Protein AF-D8UIS4-F1 (afdb_monomer_lite)

pLDDT: mean 77.44, std 13.66, range [37.28, 94.5]

Sequence (120 aa):
MPTLTARKEVEQTVGKSKVKKVELAGLPLRLKFWTVHMADSYPALAFVANRVLRMHATTCASERNWSLWGNLFHKAHNRLGQMRAMKLIFIRQNDSYAAKRNTLSDEEVVMQLLAGEEEE

Radius of gyration: 21.16 Å; chains: 1; bounding box: 50×32×55 Å

Structure (mmCIF, N/CA/C/O backbone):
data_AF-D8UIS4-F1
#
_entry.id   AF-D8UIS4-F1
#
loop_
_atom_site.group_PDB
_atom_site.id
_atom_site.type_symbol
_atom_site.label_atom_id
_atom_site.label_alt_id
_atom_site.label_comp_id
_atom_site.label_asym_id
_atom_site.label_entity_id
_atom_site.label_seq_id
_atom_site.pdbx_PDB_ins_code
_atom_site.Cartn_x
_atom_site.Cartn_y
_atom_site.Cartn_z
_atom_site.occupancy
_atom_site.B_iso_or_equiv
_atom_site.auth_seq_id
_atom_site.auth_comp_id
_atom_site.auth_asym_id
_atom_site.auth_atom_id
_atom_site.pdbx_PDB_model_num
ATOM 1 N N . MET A 1 1 ? 16.938 14.891 -8.057 1.00 39.44 1 MET A N 1
ATOM 2 C CA . MET A 1 1 ? 16.417 13.569 -8.472 1.00 39.44 1 MET A CA 1
ATOM 3 C C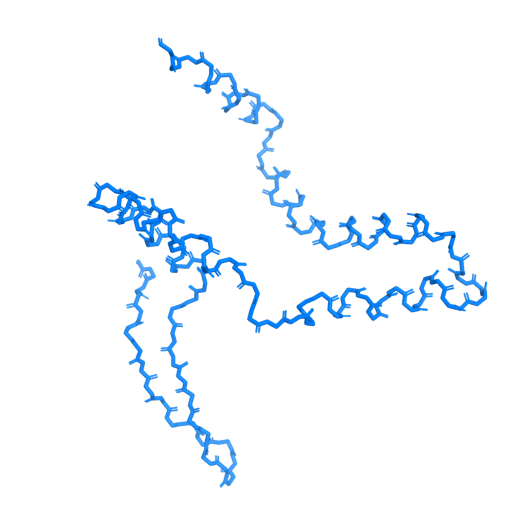 . MET A 1 1 ? 16.455 12.634 -7.270 1.00 39.44 1 MET A C 1
ATOM 5 O O . MET A 1 1 ? 17.537 12.496 -6.712 1.00 39.44 1 MET A O 1
ATOM 9 N N . PRO A 1 2 ? 15.337 12.040 -6.816 1.00 49.09 2 PRO A N 1
ATOM 10 C CA . PRO A 1 2 ? 15.393 11.015 -5.779 1.00 49.09 2 PRO A CA 1
ATOM 11 C C . PRO A 1 2 ? 16.151 9.805 -6.334 1.00 49.09 2 PRO A C 1
ATOM 13 O O . PRO A 1 2 ? 15.730 9.192 -7.313 1.00 49.09 2 PRO A O 1
ATOM 16 N N . THR A 1 3 ? 17.309 9.516 -5.756 1.00 56.31 3 THR A N 1
ATOM 17 C CA . THR A 1 3 ? 18.183 8.429 -6.185 1.00 56.31 3 THR A CA 1
ATOM 18 C C . THR A 1 3 ? 17.566 7.089 -5.794 1.00 56.31 3 THR A C 1
ATOM 20 O O . THR A 1 3 ? 17.156 6.877 -4.653 1.00 56.31 3 THR A O 1
ATOM 23 N N . LEU A 1 4 ? 17.470 6.168 -6.753 1.00 58.44 4 LEU A N 1
ATOM 24 C CA . LEU A 1 4 ? 17.166 4.770 -6.464 1.00 58.44 4 LEU A CA 1
ATOM 25 C C . LEU A 1 4 ? 18.394 4.184 -5.767 1.00 58.44 4 LEU A C 1
ATOM 27 O O . LEU A 1 4 ? 19.369 3.813 -6.415 1.00 58.44 4 LEU A O 1
ATOM 31 N N . THR A 1 5 ? 18.390 4.179 -4.437 1.00 61.88 5 THR A N 1
ATOM 32 C CA . THR A 1 5 ? 19.511 3.642 -3.666 1.00 61.88 5 THR A CA 1
ATOM 33 C C . THR A 1 5 ? 19.597 2.135 -3.890 1.00 61.88 5 THR A C 1
ATOM 35 O O . THR A 1 5 ? 18.616 1.415 -3.676 1.00 61.88 5 THR A O 1
ATOM 38 N N . ALA A 1 6 ? 20.766 1.655 -4.322 1.00 65.94 6 ALA A N 1
ATOM 39 C CA . ALA A 1 6 ? 21.072 0.230 -4.325 1.00 65.94 6 ALA A CA 1
ATOM 40 C C . ALA A 1 6 ? 20.901 -0.339 -2.907 1.00 65.94 6 ALA A C 1
ATOM 42 O O . ALA A 1 6 ? 21.100 0.379 -1.923 1.00 65.94 6 ALA A O 1
ATOM 43 N N . ARG A 1 7 ? 20.534 -1.624 -2.802 1.00 71.56 7 ARG A N 1
ATOM 44 C CA . ARG A 1 7 ? 20.414 -2.319 -1.514 1.00 71.56 7 ARG A CA 1
ATOM 45 C C . ARG A 1 7 ? 21.714 -2.127 -0.730 1.00 71.56 7 ARG A C 1
ATOM 47 O O . ARG A 1 7 ? 22.745 -2.665 -1.124 1.00 71.56 7 ARG A O 1
ATOM 54 N N . LYS A 1 8 ? 21.651 -1.394 0.381 1.00 75.00 8 LYS A N 1
ATOM 55 C CA . LYS A 1 8 ? 22.794 -1.182 1.274 1.00 75.00 8 LYS A CA 1
ATOM 56 C C . LYS A 1 8 ? 22.478 -1.774 2.636 1.00 75.00 8 LYS A C 1
ATOM 58 O O . LYS A 1 8 ? 21.446 -1.464 3.227 1.00 75.00 8 LYS A O 1
ATOM 63 N N . GLU A 1 9 ? 23.348 -2.650 3.118 1.00 74.44 9 GLU A N 1
ATOM 64 C CA . GLU A 1 9 ? 23.271 -3.146 4.489 1.00 74.44 9 GLU A CA 1
ATOM 65 C C . GLU A 1 9 ? 23.985 -2.143 5.389 1.00 74.44 9 GLU A C 1
ATOM 67 O O . GLU A 1 9 ? 25.175 -1.875 5.227 1.00 74.44 9 GLU A O 1
ATOM 72 N N . VAL A 1 10 ? 23.227 -1.529 6.290 1.00 77.25 10 VAL A N 1
ATOM 73 C CA . VAL A 1 10 ? 23.724 -0.546 7.246 1.00 77.25 10 VAL A CA 1
ATOM 74 C C . VAL A 1 10 ? 23.620 -1.160 8.632 1.00 77.25 10 VAL A C 1
ATOM 76 O O . VAL A 1 10 ? 22.541 -1.555 9.079 1.00 77.25 10 VAL A O 1
ATOM 79 N N . GLU A 1 11 ? 24.755 -1.258 9.315 1.00 75.44 11 GLU A N 1
ATOM 80 C CA . GLU A 1 11 ? 24.780 -1.605 10.730 1.00 75.44 11 GLU A CA 1
ATOM 81 C C . GLU A 1 11 ? 24.486 -0.344 11.537 1.00 75.44 11 GLU A C 1
ATOM 83 O O . GLU A 1 11 ? 25.255 0.617 11.513 1.00 75.44 11 GLU A O 1
ATOM 88 N N . GLN A 1 12 ? 23.353 -0.335 12.236 1.00 71.00 12 GLN A N 1
ATOM 89 C CA . GLN A 1 12 ? 22.998 0.743 13.146 1.00 71.00 12 GLN A CA 1
ATOM 90 C C . GLN A 1 12 ? 23.132 0.235 14.581 1.00 71.00 12 GLN A C 1
ATOM 92 O O . GLN A 1 12 ? 22.452 -0.706 15.000 1.00 71.00 12 GLN A O 1
ATOM 97 N N . THR A 1 13 ? 24.027 0.852 15.343 1.00 65.69 13 THR A N 1
ATOM 98 C CA . THR A 1 13 ? 24.153 0.635 16.784 1.00 65.69 13 THR A CA 1
ATOM 99 C C . THR A 1 13 ? 23.104 1.471 17.504 1.00 65.69 13 THR A C 1
ATOM 101 O O . THR A 1 13 ? 23.175 2.698 17.525 1.00 65.69 13 THR A O 1
ATOM 104 N N . VAL A 1 14 ? 22.114 0.805 18.102 1.00 69.94 14 VAL A N 1
ATOM 105 C CA . VAL A 1 14 ? 21.150 1.441 19.008 1.00 69.94 14 VAL A CA 1
ATOM 106 C C . VAL A 1 14 ? 21.446 0.920 20.412 1.00 69.94 14 VAL A C 1
ATOM 108 O O . VAL A 1 14 ? 21.122 -0.217 20.757 1.00 69.94 14 VAL A O 1
ATOM 111 N N . GLY A 1 15 ? 22.134 1.732 21.216 1.00 74.00 15 GLY A N 1
ATOM 112 C CA . GLY A 1 15 ? 22.606 1.324 22.542 1.00 74.00 15 GLY A CA 1
ATOM 113 C C . GLY A 1 15 ? 23.658 0.208 22.468 1.00 74.00 15 GLY A C 1
ATOM 114 O O . GLY A 1 15 ? 24.643 0.333 21.746 1.00 74.00 15 GLY A O 1
ATOM 115 N N . LYS A 1 16 ? 23.458 -0.891 23.214 1.00 67.81 16 LYS A N 1
ATOM 116 C CA . LYS A 1 16 ? 24.354 -2.071 23.216 1.00 67.81 16 LYS A CA 1
ATOM 117 C C . LYS A 1 16 ? 24.060 -3.078 22.090 1.00 67.81 16 LYS A C 1
ATOM 119 O O . LYS A 1 16 ? 24.801 -4.046 21.941 1.00 67.81 16 LYS A O 1
ATOM 124 N N . SER A 1 17 ? 23.000 -2.868 21.308 1.00 58.00 17 SER A N 1
ATOM 125 C CA . SER A 1 17 ? 22.541 -3.815 20.288 1.00 58.00 17 SER A CA 1
ATOM 126 C C . SER A 1 17 ? 22.937 -3.358 18.885 1.00 58.00 17 SER A C 1
ATOM 128 O O . SER A 1 17 ? 22.719 -2.204 18.507 1.00 58.00 17 SER A O 1
ATOM 130 N N . LYS A 1 18 ? 23.492 -4.279 18.090 1.00 67.38 18 LYS A N 1
ATOM 131 C CA . LYS A 1 18 ? 23.749 -4.075 16.658 1.00 67.38 18 LYS A CA 1
ATOM 132 C C . LYS A 1 18 ? 22.535 -4.541 15.863 1.00 67.38 18 LYS A C 1
ATOM 134 O O . LYS A 1 18 ? 22.214 -5.728 15.880 1.00 67.38 18 LYS A O 1
ATOM 139 N N . VAL A 1 19 ? 21.868 -3.625 15.167 1.00 72.56 19 VAL A N 1
ATOM 140 C CA . VAL A 1 19 ? 20.752 -3.953 14.272 1.00 72.56 19 VAL A CA 1
ATOM 141 C C . VAL A 1 19 ? 21.230 -3.801 12.833 1.00 72.56 19 VAL A C 1
ATOM 143 O O . VAL A 1 19 ? 21.697 -2.735 12.435 1.00 72.56 19 VAL A O 1
ATOM 146 N N . LYS A 1 20 ? 21.108 -4.870 12.041 1.00 72.62 20 LYS A N 1
ATOM 147 C CA . LYS A 1 20 ? 21.324 -4.806 10.593 1.00 72.62 20 LYS A CA 1
ATOM 148 C C . LYS A 1 20 ? 20.054 -4.284 9.938 1.00 72.62 20 LYS A C 1
ATOM 150 O O . LYS A 1 20 ? 19.004 -4.920 10.033 1.00 72.62 20 LYS A O 1
ATOM 155 N N . LYS A 1 21 ? 20.141 -3.131 9.285 1.00 72.75 21 LYS A N 1
ATOM 156 C CA . LYS A 1 21 ? 19.041 -2.548 8.519 1.00 72.75 21 LYS A CA 1
ATOM 157 C C . LYS A 1 21 ? 19.399 -2.565 7.042 1.00 72.75 21 LYS A C 1
ATOM 159 O O . LYS A 1 21 ? 20.527 -2.275 6.663 1.00 72.75 21 LYS A O 1
ATOM 164 N N . VAL A 1 22 ? 18.426 -2.901 6.204 1.00 75.38 22 VAL A N 1
ATOM 165 C CA . VAL A 1 22 ? 18.579 -2.816 4.754 1.00 75.38 22 VAL A CA 1
ATOM 166 C C . VAL A 1 22 ? 17.947 -1.513 4.284 1.00 75.38 22 VAL A C 1
ATOM 168 O O . VAL A 1 22 ? 16.751 -1.289 4.484 1.00 75.38 22 VAL A O 1
ATOM 171 N N . GLU A 1 23 ? 18.745 -0.650 3.666 1.00 76.75 23 GLU A N 1
ATOM 172 C CA . GLU A 1 23 ? 18.252 0.545 2.992 1.00 76.75 23 GLU A CA 1
ATOM 173 C C . GLU A 1 23 ? 17.801 0.177 1.577 1.00 76.75 23 GLU A C 1
ATOM 175 O O . GLU A 1 23 ? 18.561 -0.369 0.774 1.00 76.75 23 GLU A O 1
ATOM 180 N N . LEU A 1 24 ? 16.527 0.447 1.298 1.00 75.56 24 LEU A N 1
ATOM 181 C CA . LEU A 1 24 ? 15.866 0.202 0.021 1.00 75.56 24 LEU A CA 1
ATOM 182 C C . LEU A 1 24 ? 15.110 1.463 -0.385 1.00 75.56 24 LEU A C 1
ATOM 184 O O . LEU A 1 24 ? 14.560 2.167 0.466 1.00 75.56 24 LEU A O 1
ATOM 188 N N . ALA A 1 25 ? 15.023 1.712 -1.691 1.00 81.50 25 ALA A N 1
ATOM 189 C CA . ALA A 1 25 ? 14.185 2.779 -2.214 1.00 81.50 25 ALA A CA 1
ATOM 190 C C . ALA A 1 25 ? 12.726 2.611 -1.745 1.00 81.50 25 ALA A C 1
ATOM 192 O O . ALA A 1 25 ? 12.155 1.511 -1.761 1.00 81.50 25 ALA A O 1
ATOM 193 N N . GLY A 1 26 ? 12.103 3.720 -1.343 1.00 83.62 26 GLY A N 1
ATOM 194 C CA . GLY A 1 26 ? 10.705 3.735 -0.919 1.00 83.62 26 GLY A CA 1
ATOM 195 C C . GLY A 1 26 ? 9.772 3.164 -1.992 1.00 83.62 26 GLY A C 1
ATOM 196 O O . GLY A 1 26 ? 10.058 3.234 -3.189 1.00 83.62 26 GLY A O 1
ATOM 197 N N . LEU A 1 27 ? 8.636 2.600 -1.569 1.00 86.19 27 LEU A N 1
ATOM 198 C CA . LEU A 1 27 ? 7.643 2.030 -2.487 1.00 86.19 27 LEU A CA 1
ATOM 199 C C . LEU A 1 27 ? 7.218 3.003 -3.613 1.00 86.19 27 LEU A C 1
ATOM 201 O O . LEU A 1 27 ? 7.198 2.563 -4.762 1.00 86.19 27 LEU A O 1
ATOM 205 N N . PRO A 1 28 ? 6.965 4.307 -3.359 1.00 86.69 28 PRO A N 1
ATOM 206 C CA . PRO A 1 28 ? 6.580 5.242 -4.420 1.00 86.69 28 PRO A CA 1
ATOM 207 C C . PRO A 1 28 ? 7.640 5.387 -5.517 1.00 86.69 28 PRO A C 1
ATOM 209 O O . PRO A 1 28 ? 7.304 5.450 -6.695 1.00 86.69 28 PRO A O 1
ATOM 212 N N . LEU A 1 29 ? 8.924 5.390 -5.146 1.00 87.25 29 LEU A N 1
ATOM 213 C CA . LEU A 1 29 ? 10.031 5.511 -6.098 1.00 87.25 29 LEU A CA 1
ATOM 214 C C . LEU A 1 29 ? 10.191 4.245 -6.937 1.00 87.25 29 LEU A C 1
ATOM 216 O O . LEU A 1 29 ? 10.409 4.333 -8.142 1.00 87.25 29 LEU A O 1
ATOM 220 N N . ARG A 1 30 ? 10.028 3.070 -6.319 1.00 88.38 30 ARG A N 1
ATOM 221 C CA . ARG A 1 30 ? 10.063 1.788 -7.034 1.00 88.38 30 ARG A CA 1
ATOM 222 C C . ARG A 1 30 ? 8.900 1.655 -8.013 1.00 88.38 30 ARG A C 1
ATOM 224 O O . ARG A 1 30 ? 9.111 1.231 -9.142 1.00 88.38 30 ARG A O 1
ATOM 231 N N . LEU A 1 31 ? 7.696 2.065 -7.614 1.00 89.88 31 LEU A N 1
ATOM 232 C CA . LEU A 1 31 ? 6.546 2.105 -8.518 1.00 89.88 31 LEU A CA 1
ATOM 233 C C . LEU A 1 31 ? 6.771 3.093 -9.668 1.00 89.88 31 LEU A C 1
ATOM 235 O O . LEU A 1 31 ? 6.523 2.741 -10.818 1.00 89.88 31 LEU A O 1
ATOM 239 N N . LYS A 1 32 ? 7.295 4.293 -9.381 1.00 89.06 32 LYS A N 1
ATOM 240 C CA . LYS A 1 32 ? 7.633 5.285 -10.413 1.00 89.06 32 LYS A CA 1
ATOM 241 C C . LYS A 1 32 ? 8.664 4.748 -11.406 1.00 89.06 32 LYS A C 1
ATOM 243 O O . LYS A 1 32 ? 8.514 4.944 -12.600 1.00 89.06 32 LYS A O 1
ATOM 248 N N . PHE A 1 33 ? 9.676 4.029 -10.933 1.00 88.94 33 PHE A N 1
ATOM 249 C CA . PHE A 1 33 ? 10.679 3.420 -11.802 1.00 88.94 33 PHE A CA 1
ATOM 250 C C . PHE A 1 33 ? 10.070 2.438 -12.806 1.00 88.94 33 PHE A C 1
ATOM 252 O O . PHE A 1 33 ? 10.305 2.564 -14.004 1.00 88.94 33 PHE A O 1
ATOM 259 N N . TRP A 1 34 ? 9.237 1.508 -12.336 1.00 90.38 34 TRP A N 1
ATOM 260 C CA . TRP A 1 34 ? 8.607 0.530 -13.224 1.00 90.38 34 TRP A CA 1
ATOM 261 C C . TRP A 1 34 ? 7.596 1.152 -14.185 1.00 90.38 34 TRP A C 1
ATOM 263 O O . TRP A 1 34 ? 7.485 0.701 -15.316 1.00 90.38 34 TRP A O 1
ATOM 273 N N . THR A 1 35 ? 6.885 2.190 -13.746 1.00 87.00 35 THR A N 1
ATOM 274 C CA . THR A 1 35 ? 5.856 2.855 -14.560 1.00 87.00 35 THR A CA 1
ATOM 275 C C . THR A 1 35 ? 6.416 3.857 -15.561 1.00 87.00 35 THR A C 1
ATOM 277 O O . THR A 1 35 ? 5.858 3.974 -16.640 1.00 87.00 35 THR A O 1
ATOM 280 N N . VAL A 1 36 ? 7.495 4.570 -15.228 1.00 86.62 36 VAL A N 1
ATOM 281 C CA . VAL A 1 36 ? 8.027 5.664 -16.060 1.00 86.62 36 VAL A CA 1
ATOM 282 C C . VAL A 1 36 ? 9.273 5.251 -16.837 1.00 86.62 36 VAL A C 1
ATOM 284 O O . VAL A 1 36 ? 9.462 5.698 -17.956 1.00 86.62 36 VAL A O 1
ATOM 287 N N . HIS A 1 37 ? 10.151 4.431 -16.254 1.00 85.38 37 HIS A N 1
ATOM 288 C CA . HIS A 1 37 ? 11.461 4.145 -16.854 1.00 85.38 37 HIS A CA 1
ATOM 289 C C . HIS A 1 37 ? 11.558 2.767 -17.508 1.00 85.38 37 HIS A C 1
ATOM 291 O O . HIS A 1 37 ? 12.403 2.576 -18.372 1.00 85.38 37 HIS A O 1
ATOM 297 N N . MET A 1 38 ? 10.734 1.803 -17.089 1.00 88.31 38 MET A N 1
ATOM 298 C CA . MET A 1 38 ? 10.796 0.419 -17.586 1.00 88.31 38 MET A CA 1
ATOM 299 C C . MET A 1 38 ? 9.562 -0.005 -18.382 1.00 88.31 38 MET A C 1
ATOM 301 O O . MET A 1 38 ? 9.560 -1.104 -18.931 1.00 88.31 38 MET A O 1
ATOM 305 N N . ALA A 1 39 ? 8.531 0.841 -18.457 1.00 88.50 39 ALA A N 1
ATOM 306 C CA . ALA A 1 39 ? 7.308 0.537 -19.194 1.00 88.50 39 ALA A CA 1
ATOM 307 C C . ALA A 1 39 ? 7.576 0.370 -20.697 1.00 88.50 39 ALA A C 1
ATOM 309 O O . ALA A 1 39 ? 7.117 -0.611 -21.276 1.00 88.50 39 ALA A O 1
ATOM 310 N N . ASP A 1 40 ? 8.393 1.249 -21.282 1.00 89.56 40 ASP A N 1
ATOM 311 C CA . ASP A 1 40 ? 8.679 1.239 -22.723 1.00 89.56 40 ASP A CA 1
ATOM 312 C C . ASP A 1 40 ? 9.556 0.051 -23.131 1.00 89.56 40 ASP A C 1
ATOM 314 O O . ASP A 1 40 ? 9.336 -0.582 -24.159 1.00 89.56 40 ASP A O 1
ATOM 318 N N . SER A 1 41 ? 10.557 -0.282 -22.310 1.00 93.44 41 SER A N 1
ATOM 319 C CA . SER A 1 41 ? 11.477 -1.388 -22.600 1.00 93.44 41 SER A CA 1
ATOM 320 C C . SER A 1 41 ? 10.887 -2.758 -22.258 1.00 93.44 41 SER A C 1
ATOM 322 O O . SER A 1 41 ? 11.180 -3.740 -22.936 1.00 93.44 41 SER A O 1
ATOM 324 N N . TYR A 1 42 ? 10.077 -2.848 -21.197 1.00 93.00 42 TYR A N 1
ATOM 325 C CA . TYR A 1 42 ? 9.560 -4.115 -20.676 1.00 93.00 42 TYR A CA 1
ATOM 326 C C . TYR A 1 42 ? 8.096 -3.994 -20.223 1.00 93.00 42 TYR A C 1
ATOM 328 O O . TYR A 1 42 ? 7.808 -4.100 -19.026 1.00 93.00 42 TYR A O 1
ATOM 336 N N . PRO A 1 43 ? 7.135 -3.852 -21.151 1.00 91.06 43 PRO A N 1
ATOM 337 C CA . PRO A 1 43 ? 5.738 -3.572 -20.808 1.00 91.06 43 PRO A CA 1
ATOM 338 C C . PRO A 1 43 ? 5.089 -4.682 -19.966 1.00 91.06 43 PRO A C 1
ATOM 340 O O . PRO A 1 43 ? 4.469 -4.416 -18.933 1.00 91.06 43 PRO A O 1
ATOM 343 N N . ALA A 1 44 ? 5.297 -5.951 -20.337 1.00 93.12 44 ALA A N 1
ATOM 344 C CA . ALA A 1 44 ? 4.753 -7.091 -19.596 1.00 93.12 44 ALA A CA 1
ATOM 345 C C . ALA A 1 44 ? 5.333 -7.198 -18.171 1.00 93.12 44 ALA A C 1
ATOM 347 O O . ALA A 1 44 ? 4.609 -7.473 -17.210 1.00 93.12 44 ALA A O 1
ATOM 348 N N . LEU A 1 45 ? 6.635 -6.935 -18.013 1.00 93.06 45 LEU A N 1
ATOM 349 C CA . LEU A 1 45 ? 7.306 -6.984 -16.713 1.00 93.06 45 LEU A CA 1
ATOM 350 C C . LEU A 1 45 ? 6.971 -5.764 -15.850 1.00 93.06 45 LEU A C 1
ATOM 352 O O . LEU A 1 45 ? 6.861 -5.896 -14.633 1.00 93.06 45 LEU A O 1
ATOM 356 N N . ALA A 1 46 ? 6.767 -4.594 -16.449 1.00 90.56 46 ALA A N 1
ATOM 357 C CA . ALA A 1 46 ? 6.322 -3.401 -15.740 1.00 90.56 46 ALA A CA 1
ATOM 358 C C . ALA A 1 46 ? 4.916 -3.598 -15.151 1.00 90.56 46 ALA A C 1
ATOM 360 O O . ALA A 1 46 ? 4.686 -3.279 -13.979 1.00 90.56 46 ALA A O 1
ATOM 361 N N . PHE A 1 47 ? 4.000 -4.203 -15.914 1.00 90.50 47 PHE A N 1
ATOM 362 C CA . PHE A 1 47 ? 2.673 -4.597 -15.429 1.00 90.50 47 PHE A CA 1
ATOM 363 C C . PHE A 1 47 ? 2.763 -5.605 -14.268 1.00 90.50 47 PHE A C 1
ATOM 365 O O . PHE A 1 47 ? 2.215 -5.369 -13.184 1.00 90.50 47 PHE A O 1
ATOM 372 N N . VAL A 1 48 ? 3.555 -6.660 -14.498 1.00 94.50 48 VAL A N 1
ATOM 373 C CA . VAL A 1 48 ? 4.271 -7.493 -13.518 1.00 94.50 48 VAL A CA 1
ATOM 374 C C . VAL A 1 48 ? 4.498 -6.847 -12.144 1.00 94.50 48 VAL A C 1
ATOM 376 O O . VAL A 1 48 ? 3.802 -7.032 -11.137 1.00 94.50 48 VAL A O 1
ATOM 379 N N . ALA A 1 49 ? 5.542 -6.028 -12.154 1.00 91.88 49 ALA A N 1
ATOM 380 C CA . ALA A 1 49 ? 6.140 -5.383 -11.010 1.00 91.88 49 ALA A CA 1
ATOM 381 C C . ALA A 1 49 ? 5.174 -4.431 -10.306 1.00 91.88 49 ALA A C 1
ATOM 383 O O . ALA A 1 49 ? 5.159 -4.390 -9.076 1.00 91.88 49 ALA A O 1
ATOM 384 N N . ASN A 1 50 ? 4.338 -3.699 -11.045 1.00 91.06 50 ASN A N 1
ATOM 385 C CA . ASN A 1 50 ? 3.377 -2.770 -10.451 1.00 91.06 50 ASN A CA 1
ATOM 386 C C . ASN A 1 50 ? 2.366 -3.505 -9.554 1.00 91.06 50 ASN A C 1
ATOM 388 O O . ASN A 1 50 ? 2.089 -3.059 -8.438 1.00 91.06 50 ASN A O 1
ATOM 392 N N . ARG A 1 51 ? 1.880 -4.677 -9.984 1.00 92.12 51 ARG A N 1
ATOM 393 C CA . ARG A 1 51 ? 0.988 -5.515 -9.166 1.00 92.12 51 ARG A CA 1
ATOM 394 C C . ARG A 1 51 ? 1.700 -6.079 -7.944 1.00 92.12 51 ARG A C 1
ATOM 396 O O . ARG A 1 51 ? 1.218 -5.900 -6.829 1.00 92.12 51 ARG A O 1
ATOM 403 N N . VAL A 1 52 ? 2.857 -6.710 -8.143 1.00 93.56 52 VAL A N 1
ATOM 404 C CA . VAL A 1 52 ? 3.608 -7.360 -7.055 1.00 93.56 52 VAL A CA 1
ATOM 405 C C . VAL A 1 52 ? 4.028 -6.352 -5.985 1.00 93.56 52 VAL A C 1
ATOM 407 O O . VAL A 1 52 ? 3.879 -6.617 -4.797 1.00 93.56 52 VAL A O 1
ATOM 410 N N . LEU A 1 53 ? 4.494 -5.165 -6.380 1.00 91.12 53 LEU A N 1
ATOM 411 C CA . LEU A 1 53 ? 4.921 -4.130 -5.435 1.00 91.12 53 LEU A CA 1
ATOM 412 C C . LEU A 1 53 ? 3.764 -3.542 -4.616 1.00 91.12 53 LEU A C 1
ATOM 414 O O . LEU A 1 53 ? 3.999 -3.046 -3.515 1.00 91.12 53 LEU A O 1
ATOM 418 N N . ARG A 1 54 ? 2.532 -3.577 -5.134 1.00 90.62 54 ARG A N 1
ATOM 419 C CA . ARG A 1 54 ? 1.332 -3.113 -4.418 1.00 90.62 54 ARG A CA 1
ATOM 420 C C . ARG A 1 54 ? 0.731 -4.173 -3.501 1.00 90.62 54 ARG A C 1
ATOM 422 O O . ARG A 1 54 ? -0.061 -3.818 -2.631 1.00 90.62 54 ARG A O 1
ATOM 429 N N . MET A 1 55 ? 1.079 -5.446 -3.680 1.00 91.06 55 MET A N 1
ATOM 430 C CA . MET A 1 55 ? 0.596 -6.510 -2.807 1.00 91.06 55 MET A CA 1
ATOM 431 C C . MET A 1 55 ? 1.158 -6.353 -1.393 1.00 91.06 55 MET A C 1
ATOM 433 O O . MET A 1 55 ? 2.330 -6.040 -1.181 1.00 91.06 55 MET A O 1
ATOM 437 N N . HIS A 1 56 ? 0.305 -6.592 -0.403 1.00 89.94 56 HIS A N 1
ATOM 438 C CA . HIS A 1 56 ? 0.726 -6.620 0.988 1.00 89.94 56 HIS A CA 1
ATOM 439 C C . HIS A 1 56 ? 1.476 -7.919 1.290 1.00 89.94 56 HIS A C 1
ATOM 441 O O . HIS A 1 56 ? 1.020 -9.002 0.943 1.00 89.94 56 HIS A O 1
ATOM 447 N N . ALA A 1 57 ? 2.597 -7.813 2.004 1.00 89.38 57 ALA A N 1
ATOM 448 C CA . ALA A 1 57 ? 3.373 -8.974 2.449 1.00 89.38 57 ALA A CA 1
ATOM 449 C C . ALA A 1 57 ? 2.762 -9.694 3.670 1.00 89.38 57 ALA A C 1
ATOM 451 O O . ALA A 1 57 ? 3.277 -10.719 4.102 1.00 89.38 57 ALA A O 1
ATOM 452 N N . THR A 1 58 ? 1.698 -9.143 4.261 1.00 89.88 58 THR A N 1
ATOM 453 C CA . THR A 1 58 ? 1.043 -9.670 5.464 1.00 89.88 58 THR A CA 1
ATOM 454 C C . THR A 1 58 ? -0.471 -9.652 5.304 1.00 89.88 58 THR A C 1
ATOM 456 O O . THR A 1 58 ? -1.037 -8.720 4.727 1.00 89.88 58 THR A O 1
ATOM 459 N N . THR A 1 59 ? -1.130 -10.664 5.862 1.00 87.31 59 THR A N 1
ATOM 460 C CA . THR A 1 59 ? -2.592 -10.757 5.961 1.00 87.31 59 THR A CA 1
ATOM 461 C C . THR A 1 59 ? -3.172 -9.701 6.909 1.00 87.31 59 THR A C 1
ATOM 463 O O . THR A 1 59 ? -4.317 -9.286 6.746 1.00 87.31 59 THR A O 1
ATOM 466 N N . CYS A 1 60 ? -2.368 -9.184 7.842 1.00 88.00 60 CYS A N 1
ATOM 467 C CA . CYS A 1 60 ? -2.773 -8.193 8.842 1.00 88.00 60 CYS A CA 1
ATOM 468 C C . CYS A 1 60 ? -2.552 -6.735 8.396 1.00 88.00 60 CYS A C 1
ATOM 470 O O . CYS A 1 60 ? -2.543 -5.823 9.219 1.00 88.00 60 CYS A O 1
ATOM 472 N N . ALA A 1 61 ? -2.396 -6.459 7.096 1.00 85.50 61 ALA A N 1
ATOM 473 C CA . ALA A 1 61 ? -2.120 -5.100 6.612 1.00 85.50 61 ALA A CA 1
ATOM 474 C C . ALA A 1 61 ? -3.200 -4.070 7.005 1.00 85.50 61 ALA A C 1
ATOM 476 O O . ALA A 1 61 ? -2.904 -2.891 7.188 1.00 85.50 61 ALA A O 1
ATOM 477 N N . SER A 1 62 ? -4.449 -4.520 7.166 1.00 84.88 62 SER A N 1
ATOM 478 C CA . SER A 1 62 ? -5.584 -3.688 7.597 1.00 84.88 62 SER A CA 1
ATOM 479 C C . SER A 1 62 ? -5.907 -3.798 9.090 1.00 84.88 62 SER A C 1
ATOM 481 O O . SER A 1 62 ? -6.901 -3.227 9.535 1.00 84.88 62 SER A O 1
ATOM 483 N N . GLU A 1 63 ? -5.094 -4.496 9.887 1.00 87.88 63 GLU A N 1
ATOM 484 C CA . GLU A 1 63 ? -5.352 -4.713 11.319 1.00 87.88 63 GLU A CA 1
ATOM 485 C C . GLU A 1 63 ? -5.523 -3.393 12.075 1.00 87.88 63 GLU A C 1
ATOM 487 O O . GLU A 1 63 ? -6.438 -3.248 12.880 1.00 87.88 63 GLU A O 1
ATOM 492 N N . ARG A 1 64 ? -4.717 -2.375 11.749 1.00 84.38 64 ARG A N 1
ATOM 493 C CA . ARG A 1 64 ? -4.828 -1.054 12.383 1.00 84.38 64 ARG A CA 1
ATOM 494 C C . ARG A 1 64 ? -6.188 -0.396 12.127 1.00 84.38 64 ARG A C 1
ATOM 496 O O . ARG A 1 64 ? -6.690 0.303 13.000 1.00 84.38 64 ARG A O 1
ATOM 503 N N . ASN A 1 65 ? -6.811 -0.653 10.976 1.00 85.19 65 ASN A N 1
ATOM 504 C CA . ASN A 1 65 ? -8.155 -0.161 10.663 1.00 85.19 65 ASN A CA 1
ATOM 505 C C . ASN A 1 65 ? -9.229 -0.949 11.410 1.00 85.19 65 ASN A C 1
ATOM 507 O O . ASN A 1 65 ? -10.154 -0.355 11.965 1.00 85.19 65 ASN A O 1
ATOM 511 N N . TRP A 1 66 ? -9.073 -2.270 11.488 1.00 83.50 66 TRP A N 1
ATOM 512 C CA . TRP A 1 66 ? -9.984 -3.143 12.226 1.00 83.50 66 TRP A CA 1
ATOM 513 C C . TRP A 1 66 ? -9.899 -2.961 13.743 1.00 83.50 66 TRP A C 1
ATOM 515 O O . TRP A 1 66 ? -10.911 -3.058 14.428 1.00 83.50 66 TRP A O 1
ATOM 525 N N . SER A 1 67 ? -8.741 -2.586 14.282 1.00 84.94 67 SER A N 1
ATOM 526 C CA . SER A 1 67 ? -8.591 -2.241 15.699 1.00 84.94 67 SER A CA 1
ATOM 527 C C . SER A 1 67 ? -9.503 -1.070 16.099 1.00 84.94 67 SER A C 1
ATOM 529 O O . SER A 1 67 ? -10.151 -1.103 17.146 1.00 84.94 67 SER A O 1
ATOM 531 N N . LEU A 1 68 ? -9.663 -0.068 15.224 1.00 81.25 68 LEU A N 1
ATOM 532 C CA . LEU A 1 68 ? -10.605 1.033 15.453 1.00 81.25 68 LEU A CA 1
ATOM 533 C C . LEU A 1 68 ? -12.074 0.610 15.364 1.00 81.25 68 LEU A C 1
ATOM 535 O O . LEU A 1 68 ? -12.912 1.211 16.041 1.00 81.25 68 LEU A O 1
ATOM 539 N N . TRP A 1 69 ? -12.393 -0.428 14.587 1.00 81.94 69 TRP A N 1
ATOM 540 C CA . TRP A 1 69 ? -13.747 -0.985 14.528 1.00 81.94 69 TRP A CA 1
ATOM 541 C C . TRP A 1 69 ? -14.242 -1.437 15.902 1.00 81.94 69 TRP A C 1
ATOM 543 O O . TRP A 1 69 ? -15.403 -1.204 16.241 1.00 81.94 69 TRP A O 1
ATOM 553 N N . GLY A 1 70 ? -13.353 -1.993 16.733 1.00 81.62 70 GLY A N 1
ATOM 554 C CA . GLY A 1 70 ? -13.687 -2.417 18.095 1.00 81.62 70 GLY A CA 1
ATOM 555 C C . GLY A 1 70 ? -14.313 -1.299 18.939 1.00 81.62 70 GLY A C 1
ATOM 556 O O . GLY A 1 70 ? -15.241 -1.549 19.707 1.00 81.62 70 GLY A O 1
ATOM 557 N N . ASN A 1 71 ? -13.898 -0.044 18.736 1.00 80.94 71 ASN A N 1
ATOM 558 C CA . ASN A 1 71 ? -14.468 1.105 19.446 1.00 80.94 71 ASN A CA 1
ATOM 559 C C . ASN A 1 71 ? -15.865 1.516 18.947 1.00 80.94 71 ASN A C 1
ATOM 561 O O . ASN A 1 71 ? -16.636 2.063 19.735 1.00 80.94 71 ASN A O 1
ATOM 565 N N . LEU A 1 72 ? -16.174 1.274 17.669 1.00 81.06 72 LEU A N 1
ATOM 566 C CA . LEU A 1 72 ? -17.412 1.696 16.994 1.00 81.06 72 LEU A CA 1
ATOM 567 C C . LEU A 1 72 ? -18.507 0.624 17.019 1.00 81.06 72 LEU A C 1
ATOM 569 O O . LEU A 1 72 ? -19.682 0.939 16.866 1.00 81.06 72 LEU A O 1
ATOM 573 N N . PHE A 1 73 ? -18.135 -0.647 17.159 1.00 77.81 73 PHE A N 1
ATOM 574 C CA . PHE A 1 73 ? -19.086 -1.755 17.090 1.00 77.81 73 PHE A CA 1
ATOM 575 C C . PHE A 1 73 ? -19.275 -2.471 18.428 1.00 77.81 73 PHE A C 1
ATOM 577 O O . PHE A 1 73 ? -20.390 -2.866 18.758 1.00 77.81 73 PHE A O 1
ATOM 584 N N . HIS A 1 74 ? -18.217 -2.633 19.229 1.00 77.50 74 HIS A N 1
ATOM 585 C CA . HIS A 1 74 ? -18.304 -3.477 20.421 1.00 77.50 74 HIS A CA 1
ATOM 586 C C . HIS A 1 74 ? -18.851 -2.737 21.655 1.00 77.50 74 HIS A C 1
ATOM 588 O O . HIS A 1 74 ? -19.575 -3.326 22.460 1.00 77.50 74 HIS A O 1
ATOM 594 N N . LYS A 1 75 ? -18.526 -1.448 21.822 1.00 84.44 75 LYS A N 1
ATOM 595 C CA . LYS A 1 75 ? -18.922 -0.658 23.002 1.00 84.44 75 LYS A CA 1
ATOM 596 C C . LYS A 1 75 ? -20.389 -0.239 22.922 1.00 84.44 75 LYS A C 1
ATOM 598 O O . LYS A 1 75 ? -20.758 0.472 21.996 1.00 84.44 75 LYS A O 1
ATOM 603 N N . ALA A 1 76 ? -21.197 -0.593 23.926 1.00 79.31 76 ALA A N 1
ATOM 604 C CA . ALA A 1 76 ? -22.647 -0.356 23.939 1.00 79.31 76 ALA A CA 1
ATOM 605 C C . ALA A 1 76 ? -23.050 1.108 23.670 1.00 79.31 76 ALA A C 1
ATOM 607 O O . ALA A 1 76 ? -23.941 1.347 22.863 1.00 79.31 76 ALA A O 1
ATOM 608 N N . HIS A 1 77 ? -22.350 2.076 24.273 1.00 82.81 77 HIS A N 1
ATOM 609 C CA . HIS A 1 77 ? -22.628 3.510 24.099 1.00 82.81 77 HIS A CA 1
ATOM 610 C C . HIS A 1 77 ? -22.309 4.034 22.686 1.00 82.81 77 HIS A C 1
ATOM 612 O O . HIS A 1 77 ? -22.914 4.992 22.220 1.00 82.81 77 HIS A O 1
ATOM 618 N N . ASN A 1 78 ? -21.372 3.392 21.985 1.00 80.94 78 ASN A N 1
ATOM 619 C CA . ASN A 1 78 ? -20.888 3.836 20.675 1.00 80.94 78 ASN A CA 1
ATOM 620 C C . ASN A 1 78 ? -21.293 2.876 19.549 1.00 80.94 78 ASN A C 1
ATOM 622 O O . ASN A 1 78 ? -20.811 3.027 18.428 1.00 80.94 78 ASN A O 1
ATOM 626 N N . ARG A 1 79 ? -22.134 1.874 19.846 1.00 84.69 79 ARG A N 1
ATOM 627 C CA . ARG A 1 79 ? -22.440 0.758 18.951 1.00 84.69 79 ARG A CA 1
ATOM 628 C C . ARG A 1 79 ? -23.242 1.239 17.751 1.00 84.69 79 ARG A C 1
ATOM 630 O O . ARG A 1 79 ? -24.455 1.425 17.815 1.00 84.69 79 ARG A O 1
ATOM 637 N N . LEU A 1 80 ? -22.551 1.378 16.633 1.00 85.69 80 LEU A N 1
ATOM 638 C CA . LEU A 1 80 ? -23.148 1.619 15.330 1.00 85.69 80 LEU A CA 1
ATOM 639 C C . LEU A 1 80 ? -23.559 0.289 14.692 1.00 85.69 80 LEU A C 1
ATOM 641 O O . LEU A 1 80 ? -22.928 -0.747 14.904 1.00 85.69 80 LEU A O 1
ATOM 645 N N . GLY A 1 81 ? -24.601 0.321 13.858 1.00 86.88 81 GLY A N 1
ATOM 646 C CA . GLY A 1 81 ? -24.957 -0.828 13.027 1.00 86.88 81 GLY A CA 1
ATOM 647 C C . GLY A 1 81 ? -23.777 -1.253 12.143 1.00 86.88 81 GLY A C 1
ATOM 648 O O . GLY A 1 81 ? -23.049 -0.401 11.626 1.00 86.88 81 GLY A O 1
ATOM 649 N N . GLN A 1 82 ? -23.601 -2.563 11.953 1.00 87.56 82 GLN A N 1
ATOM 650 C CA . GLN A 1 82 ? -22.442 -3.164 11.273 1.00 87.56 82 GLN A CA 1
ATOM 651 C C . GLN A 1 82 ? -22.116 -2.487 9.934 1.00 87.56 82 GLN A C 1
ATOM 653 O O . GLN A 1 82 ? -20.982 -2.070 9.703 1.00 87.56 82 GLN A O 1
ATOM 658 N N . MET A 1 83 ? -23.131 -2.302 9.085 1.00 88.88 83 MET A N 1
ATOM 659 C CA . MET A 1 83 ? -22.981 -1.675 7.770 1.00 88.88 83 MET A CA 1
ATOM 660 C C . MET A 1 83 ? -22.473 -0.229 7.865 1.00 88.88 83 MET A C 1
ATOM 662 O O . MET A 1 83 ? -21.637 0.197 7.068 1.00 88.88 83 MET A O 1
ATOM 666 N N . ARG A 1 84 ? -22.942 0.533 8.860 1.00 88.38 84 ARG A N 1
ATOM 667 C CA . ARG A 1 84 ? -22.524 1.924 9.075 1.00 88.38 84 ARG A CA 1
ATOM 668 C C . ARG A 1 84 ? -21.091 1.994 9.600 1.00 88.38 84 ARG A C 1
ATOM 670 O O . ARG A 1 84 ? -20.315 2.812 9.116 1.00 88.38 84 ARG A O 1
ATOM 677 N N . ALA A 1 85 ? -20.726 1.110 10.527 1.00 87.56 85 ALA A N 1
ATOM 678 C CA . ALA A 1 85 ? -19.362 1.019 11.045 1.00 87.56 85 ALA A CA 1
ATOM 679 C C . ALA A 1 85 ? -18.352 0.659 9.938 1.00 87.56 85 ALA A C 1
ATOM 681 O O . ALA A 1 85 ? -17.298 1.285 9.845 1.00 87.56 85 ALA A O 1
ATOM 682 N N . MET A 1 86 ? -18.695 -0.282 9.051 1.00 87.75 86 MET A N 1
ATOM 683 C CA . MET A 1 86 ? -17.856 -0.644 7.899 1.00 87.75 86 MET A CA 1
ATOM 684 C C . MET A 1 86 ? -17.647 0.535 6.941 1.00 87.75 86 MET A C 1
ATOM 686 O O . MET A 1 86 ? -16.510 0.825 6.570 1.00 87.75 86 MET A O 1
ATOM 690 N N . LYS A 1 87 ? -18.721 1.258 6.589 1.00 90.12 87 LYS A N 1
ATOM 691 C CA . LYS A 1 87 ? -18.634 2.450 5.727 1.00 90.12 87 LYS A CA 1
ATOM 692 C C . LYS A 1 87 ? -17.732 3.529 6.328 1.00 90.12 87 LYS A C 1
ATOM 694 O O . LYS A 1 87 ? -16.912 4.096 5.617 1.00 90.12 87 LYS A O 1
ATOM 699 N N . LEU A 1 88 ? -17.838 3.784 7.631 1.00 88.69 88 LEU A N 1
ATOM 700 C CA . LEU A 1 88 ? -17.009 4.789 8.304 1.00 88.69 88 LEU A CA 1
ATOM 701 C C . LEU A 1 88 ? -15.520 4.432 8.289 1.00 88.69 88 LEU A C 1
ATOM 703 O O . LEU A 1 88 ? -14.686 5.307 8.068 1.00 88.69 88 LEU A O 1
ATOM 707 N N . ILE A 1 89 ? -15.175 3.158 8.481 1.00 88.31 89 ILE A N 1
ATOM 708 C CA . ILE A 1 89 ? -13.778 2.707 8.399 1.00 88.31 89 ILE A CA 1
ATOM 709 C C . ILE A 1 89 ? -13.247 2.837 6.978 1.00 88.31 89 ILE A C 1
ATOM 711 O O . ILE A 1 89 ? -12.127 3.312 6.793 1.00 88.31 89 ILE A O 1
ATOM 715 N N . PHE A 1 90 ? -14.055 2.456 5.988 1.00 87.88 90 PHE A N 1
ATOM 716 C CA . PHE A 1 90 ? -13.708 2.621 4.582 1.00 87.88 90 PHE A CA 1
ATOM 717 C C . PHE A 1 90 ? -13.444 4.092 4.240 1.00 87.88 90 PHE A C 1
ATOM 719 O O . PHE A 1 90 ? -12.397 4.404 3.678 1.00 87.88 90 PHE A O 1
ATOM 726 N N . ILE A 1 91 ? -14.352 4.996 4.623 1.00 88.56 91 ILE A N 1
ATOM 727 C CA . ILE A 1 91 ? -14.193 6.438 4.394 1.00 88.56 91 ILE A CA 1
ATOM 728 C C . ILE A 1 91 ? -12.921 6.932 5.074 1.00 88.56 91 ILE A C 1
ATOM 730 O O . ILE A 1 91 ? -12.068 7.500 4.409 1.00 88.56 91 ILE A O 1
ATOM 734 N N . ARG A 1 92 ? -12.732 6.645 6.366 1.00 86.69 92 ARG A N 1
ATOM 735 C CA . ARG A 1 92 ? -11.560 7.104 7.124 1.00 86.69 92 ARG A CA 1
ATOM 736 C C . ARG A 1 92 ? -10.236 6.630 6.525 1.00 86.69 92 ARG A C 1
ATOM 738 O O . ARG A 1 92 ? -9.277 7.394 6.489 1.00 86.69 92 ARG A O 1
ATOM 745 N N . GLN A 1 93 ? -10.163 5.377 6.075 1.00 85.88 93 GLN A N 1
ATOM 746 C CA . GLN A 1 93 ? -8.955 4.859 5.433 1.00 85.88 93 GLN A CA 1
ATOM 747 C C . GLN A 1 93 ? -8.678 5.565 4.099 1.00 85.88 93 GLN A C 1
ATOM 749 O O . GLN A 1 93 ? -7.520 5.812 3.755 1.00 85.88 93 GLN A O 1
ATOM 754 N N . ASN A 1 94 ? -9.738 5.889 3.358 1.00 85.94 94 ASN A N 1
ATOM 755 C CA . ASN A 1 94 ? -9.646 6.520 2.047 1.00 85.94 94 ASN A CA 1
ATOM 756 C C . ASN A 1 94 ? -9.628 8.051 2.087 1.00 85.94 94 ASN A C 1
ATOM 758 O O . ASN A 1 94 ? -9.340 8.670 1.070 1.00 85.94 94 ASN A O 1
ATOM 762 N N . ASP A 1 95 ? -9.858 8.666 3.242 1.00 84.00 95 ASP A N 1
ATOM 763 C CA . ASP A 1 95 ? -9.935 10.119 3.409 1.00 84.00 95 ASP A CA 1
ATOM 764 C C . ASP A 1 95 ? -8.641 10.813 2.958 1.00 84.00 95 ASP A C 1
ATOM 766 O O . ASP A 1 95 ? -8.654 11.792 2.221 1.00 84.00 95 ASP A O 1
ATOM 770 N N . SER A 1 96 ? -7.489 10.209 3.263 1.00 71.75 96 SER A N 1
ATOM 771 C CA . SER A 1 96 ? -6.184 10.691 2.785 1.00 71.75 96 SER A CA 1
ATOM 772 C C . SER A 1 96 ? -5.979 10.567 1.267 1.00 71.75 96 SER A C 1
ATOM 774 O O . SER A 1 96 ? -5.169 11.298 0.696 1.00 71.75 96 SER A O 1
ATOM 776 N N . TYR A 1 97 ? -6.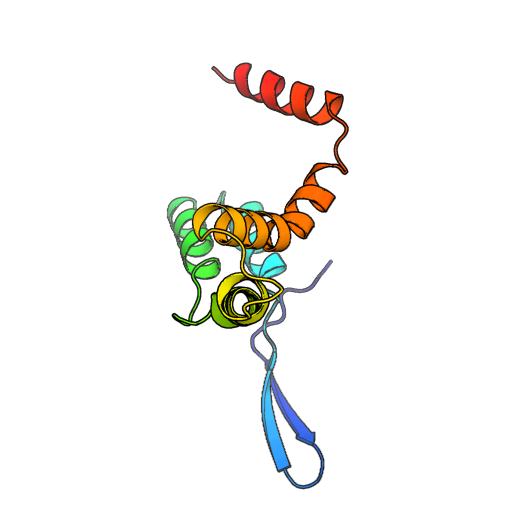692 9.651 0.603 1.00 68.44 97 TYR A N 1
ATOM 777 C CA . TYR A 1 97 ? -6.718 9.552 -0.857 1.00 68.44 97 TYR A CA 1
ATOM 778 C C . TYR A 1 97 ? -7.707 10.553 -1.459 1.00 68.44 97 TYR A C 1
ATOM 780 O O . TYR A 1 97 ? -7.408 11.124 -2.502 1.00 68.44 97 TYR A O 1
ATOM 788 N N . ALA A 1 98 ? -8.835 10.812 -0.791 1.00 62.31 98 ALA A N 1
ATOM 789 C CA . ALA A 1 98 ? -9.798 11.839 -1.183 1.00 62.31 98 ALA A CA 1
ATOM 790 C C . ALA A 1 98 ? -9.191 13.247 -1.080 1.00 62.31 98 ALA A C 1
ATOM 792 O O . ALA A 1 98 ? -9.275 14.018 -2.029 1.00 62.31 98 ALA A O 1
ATOM 793 N N . ALA A 1 99 ? -8.461 13.544 -0.003 1.00 63.22 99 ALA A N 1
ATOM 794 C CA . ALA A 1 99 ? -7.750 14.812 0.164 1.00 63.22 99 ALA A CA 1
ATOM 795 C C . ALA A 1 99 ? -6.700 15.067 -0.934 1.00 63.22 99 ALA A C 1
ATOM 797 O O . ALA A 1 99 ? -6.472 16.210 -1.305 1.00 63.22 99 ALA A O 1
ATOM 798 N N . LYS A 1 100 ? -6.085 14.009 -1.484 1.00 58.78 100 LYS A N 1
ATOM 799 C CA . LYS A 1 100 ? -5.169 14.090 -2.640 1.00 58.78 100 LYS A CA 1
ATOM 800 C C . LYS A 1 100 ? -5.885 14.144 -3.991 1.00 58.78 100 LYS A C 1
ATOM 802 O O . LYS A 1 100 ? -5.241 14.415 -4.994 1.00 58.78 100 LYS A O 1
ATOM 807 N N . ARG A 1 101 ? -7.175 13.809 -4.036 1.00 53.84 101 ARG A N 1
ATOM 808 C CA . ARG A 1 101 ? -8.006 13.882 -5.243 1.00 53.84 101 ARG A CA 1
ATOM 809 C C . ARG A 1 101 ? -8.620 15.273 -5.383 1.00 53.84 101 ARG A C 1
ATOM 811 O O . ARG A 1 101 ? -8.598 15.822 -6.470 1.00 53.84 101 ARG A O 1
ATOM 818 N N . ASN A 1 102 ? -9.026 15.869 -4.263 1.00 53.91 102 ASN A N 1
ATOM 819 C CA . ASN A 1 102 ? -9.575 17.226 -4.172 1.00 53.91 102 ASN A CA 1
ATOM 820 C C . ASN A 1 102 ? -8.531 18.343 -4.385 1.00 53.91 102 ASN A C 1
ATOM 822 O O . ASN A 1 102 ? -8.858 19.516 -4.236 1.00 53.91 102 ASN A O 1
ATOM 826 N N . THR A 1 103 ? -7.266 18.009 -4.666 1.00 54.44 103 THR A N 1
ATOM 827 C CA . THR A 1 103 ? -6.268 18.993 -5.119 1.00 54.44 103 THR A CA 1
ATOM 828 C C . THR A 1 103 ? -6.366 19.290 -6.610 1.00 54.44 103 THR A C 1
ATOM 830 O O . THR A 1 103 ? -5.791 20.281 -7.040 1.00 54.44 103 THR A O 1
ATOM 833 N N . LEU A 1 104 ? -7.034 18.428 -7.381 1.00 56.16 104 LEU A N 1
ATOM 834 C CA . LEU A 1 104 ? -7.432 18.733 -8.751 1.00 56.16 104 LEU A CA 1
ATOM 835 C C . LEU A 1 104 ? -8.810 19.385 -8.683 1.00 56.16 104 LEU A C 1
ATOM 837 O O . LEU A 1 104 ? -9.685 18.872 -7.976 1.00 56.16 104 LEU A O 1
ATOM 841 N N . SER A 1 105 ? -8.994 20.517 -9.359 1.00 60.00 105 SER A N 1
ATOM 842 C CA . SER A 1 105 ? -10.324 21.125 -9.443 1.00 60.00 105 SER A CA 1
ATOM 843 C C . SER A 1 105 ? -11.264 20.186 -10.213 1.00 60.00 105 SER A C 1
ATOM 845 O O . SER A 1 105 ? -10.817 19.401 -11.052 1.00 60.00 105 SER A O 1
ATOM 847 N N . ASP A 1 106 ? -12.571 20.249 -9.947 1.00 62.72 106 ASP A N 1
ATOM 848 C CA . ASP A 1 106 ? -13.553 19.439 -10.686 1.00 62.72 106 ASP A CA 1
ATOM 849 C C . ASP A 1 106 ? -13.440 19.666 -12.211 1.00 62.72 106 ASP A C 1
ATOM 851 O O . ASP A 1 106 ? -13.649 18.737 -12.989 1.00 62.72 106 ASP A O 1
ATOM 855 N N . GLU A 1 107 ? -13.010 20.859 -12.643 1.00 60.66 107 GLU A N 1
ATOM 856 C CA . GLU A 1 107 ? -12.732 21.183 -14.049 1.00 60.66 107 GLU A CA 1
ATOM 857 C C . GLU A 1 107 ? -11.531 20.404 -14.609 1.00 60.66 107 GLU A C 1
ATOM 859 O O . GLU A 1 107 ? -11.583 19.916 -15.738 1.00 60.66 107 GLU A O 1
ATOM 864 N N . GLU A 1 108 ? -10.468 20.221 -13.823 1.00 62.53 108 GLU A N 1
ATOM 865 C CA . GLU A 1 108 ? -9.285 19.451 -14.231 1.00 62.53 108 GLU A CA 1
ATOM 866 C C . GLU A 1 108 ? -9.593 17.952 -14.337 1.00 62.53 108 GLU A C 1
ATOM 868 O O . GLU A 1 108 ? -9.098 17.279 -15.242 1.00 62.53 108 GLU A O 1
ATOM 873 N N . VAL A 1 109 ? -10.451 17.425 -13.457 1.00 64.69 109 VAL A N 1
ATOM 874 C CA . VAL A 1 109 ? -10.907 16.027 -13.522 1.00 64.69 109 VAL A CA 1
ATOM 875 C C . VAL A 1 109 ? -11.788 15.793 -14.754 1.00 64.69 109 VAL A C 1
ATOM 877 O O . VAL A 1 109 ? -11.636 14.767 -15.419 1.00 64.69 109 VAL A O 1
ATOM 880 N N . VAL A 1 110 ? -12.674 16.739 -15.086 1.00 69.69 110 VAL A N 1
ATOM 881 C CA . VAL A 1 110 ? -13.521 16.677 -16.290 1.00 69.69 110 VAL A CA 1
ATOM 882 C C . VAL A 1 110 ? -12.676 16.764 -17.564 1.00 69.69 110 VAL A C 1
ATOM 884 O O . VAL A 1 110 ? -12.845 15.931 -18.452 1.00 69.69 110 VAL A O 1
ATOM 887 N N . MET A 1 111 ? -11.714 17.688 -17.632 1.00 67.31 111 MET A N 1
ATOM 888 C CA . MET A 1 111 ? -10.785 17.806 -18.767 1.00 67.31 111 MET A CA 1
ATOM 889 C C . MET A 1 111 ? -9.973 16.525 -18.989 1.00 67.31 111 MET A C 1
ATOM 891 O O . MET A 1 111 ? -9.767 16.110 -20.125 1.00 67.31 111 MET A O 1
ATOM 895 N N . GLN A 1 112 ? -9.535 15.866 -17.915 1.00 63.91 112 GLN A N 1
ATOM 896 C CA . GLN A 1 112 ? -8.735 14.644 -18.010 1.00 63.91 112 GLN A CA 1
ATOM 897 C C . GLN A 1 112 ? -9.558 13.408 -18.411 1.00 63.91 112 GLN A C 1
ATOM 899 O O . GLN A 1 112 ? -9.009 12.478 -18.998 1.00 63.91 112 GLN A O 1
ATOM 904 N N . LEU A 1 113 ? -10.859 13.391 -18.105 1.00 66.00 113 LEU A N 1
ATOM 905 C CA . LEU A 1 113 ? -11.785 12.350 -18.559 1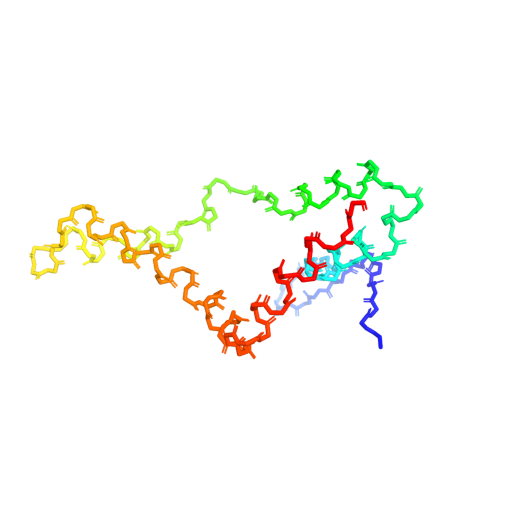.00 66.00 113 LEU A CA 1
ATOM 906 C C . LEU A 1 113 ? -12.172 12.539 -20.030 1.00 66.00 113 LEU A C 1
ATOM 908 O O . LEU A 1 113 ? -12.166 11.562 -20.768 1.00 66.00 113 LEU A O 1
ATOM 912 N N . LEU A 1 114 ? -12.430 13.779 -20.456 1.00 66.75 114 LEU A N 1
ATOM 913 C CA . LEU A 1 114 ? -12.743 14.106 -21.853 1.00 66.75 114 LEU A CA 1
ATOM 914 C C . LEU A 1 114 ? -11.536 13.898 -22.779 1.00 66.75 114 LEU A C 1
ATOM 916 O O . LEU A 1 114 ? -11.684 13.356 -23.866 1.00 66.75 114 LEU A O 1
ATOM 920 N N . ALA A 1 115 ? -10.324 14.230 -22.327 1.00 61.59 115 ALA A N 1
ATOM 921 C CA . ALA A 1 115 ? -9.102 13.975 -23.092 1.00 61.59 115 ALA A CA 1
ATOM 922 C C . ALA A 1 115 ? -8.802 12.475 -23.293 1.00 61.59 115 ALA A C 1
ATOM 924 O O . ALA A 1 115 ? -8.050 12.120 -24.191 1.00 61.59 115 ALA A O 1
ATOM 925 N N . GLY A 1 116 ? -9.370 11.5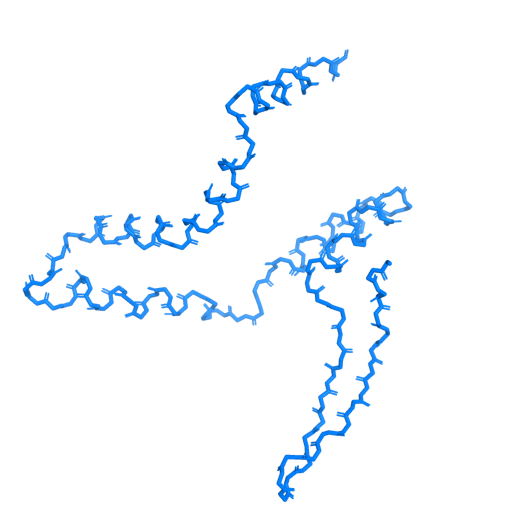90 -22.465 1.00 49.44 116 GLY A N 1
ATOM 926 C CA . GLY A 1 116 ? -9.253 10.138 -22.628 1.00 49.44 116 GLY A CA 1
ATOM 927 C C . GLY A 1 116 ? -10.216 9.539 -23.659 1.00 49.44 116 GLY A C 1
ATOM 928 O O . GLY A 1 116 ? -10.074 8.362 -23.976 1.00 49.44 116 GLY A O 1
ATOM 929 N N . GLU A 1 117 ? -11.181 10.315 -24.165 1.00 51.91 117 GLU A N 1
ATOM 930 C CA . GLU A 1 117 ? -12.134 9.893 -25.205 1.00 51.91 117 GLU A CA 1
ATOM 931 C C . GLU A 1 117 ? -11.679 10.280 -26.628 1.00 51.91 117 GLU A C 1
ATOM 933 O O . GLU A 1 117 ? -12.301 9.853 -27.594 1.00 51.91 117 GLU A O 1
ATOM 938 N N . GLU A 1 118 ? -10.591 11.048 -26.782 1.00 46.59 118 GLU A N 1
ATOM 939 C CA . GLU A 1 118 ? -10.096 11.520 -28.092 1.00 46.59 118 GLU A CA 1
ATOM 940 C C . GLU A 1 118 ? -8.989 10.640 -28.716 1.00 46.59 118 GLU A C 1
ATOM 942 O O . GLU A 1 118 ? -8.514 10.943 -29.810 1.00 46.59 118 GLU A O 1
ATOM 947 N N . GLU A 1 119 ? -8.589 9.538 -28.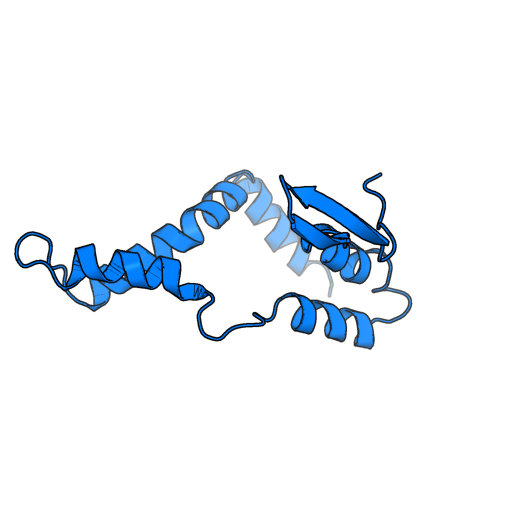073 1.00 43.06 119 GLU A N 1
ATOM 948 C CA . GLU A 1 119 ? -7.680 8.536 -28.659 1.00 43.06 119 GLU A CA 1
ATOM 949 C C . GLU A 1 119 ? -8.452 7.277 -29.118 1.00 43.06 119 GLU A C 1
ATOM 951 O O . GLU A 1 119 ? -8.350 6.214 -28.505 1.00 43.06 119 GLU A O 1
ATOM 956 N N . GLU A 1 120 ? -9.210 7.398 -30.216 1.00 37.28 120 GLU A N 1
ATOM 957 C CA . GLU A 1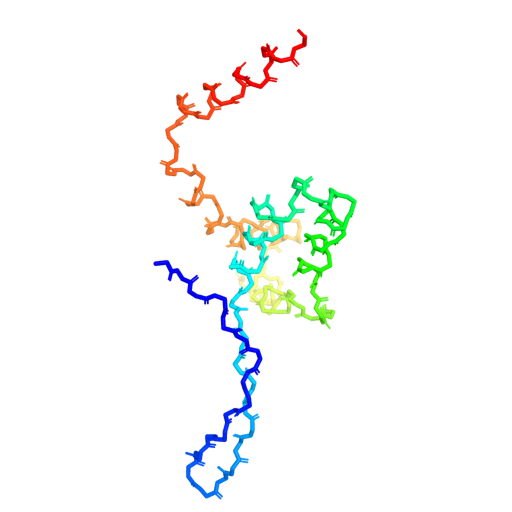 120 ? -9.606 6.287 -31.113 1.00 37.28 120 GLU A CA 1
ATOM 958 C C . GLU A 1 120 ? -9.152 6.561 -32.555 1.00 37.28 120 GLU A C 1
ATOM 960 O O . GLU A 1 120 ? -9.372 7.688 -33.056 1.00 37.28 120 GLU A O 1
#

Secondary structure (DSSP, 8-state):
-------EEEEEEETTEEEEEEE---HHHHHHIIIIISTTT-HHHHHHHHHHHHS-SSTTTTHHHHHHHHHHHTSGGG---HHHHHHHHHHHHHHHHHHHHTTS-HHHHHHHHHTTSS--

InterPro domains:
  IPR008906 HAT, C-terminal dimerisation domain [PF05699] (31-94)
  IPR012337 Ribonuclease H-like superfamily [SSF53098] (31-94)

Foldseek 3Di:
DPDQDDFDFDFDDDDPDTDTDTDGDDLVVQLCCLVPPVCVVPVPVSVVSNVVSPDDPDPCPCVVLVVVLCVQPVDPVNHDDPVVSVVVSVCVVCVVVVVVVVVQPPVNVVVVVVVVVPPD

Organism: NCBI:txid3068